Protein AF-N8NQJ1-F1 (afdb_monomer_lite)

Structure (mmCIF, N/CA/C/O backbone):
data_AF-N8NQJ1-F1
#
_entry.id   AF-N8NQJ1-F1
#
loop_
_atom_site.group_PDB
_atom_site.id
_atom_site.type_symbol
_atom_site.label_atom_id
_atom_site.label_alt_id
_atom_site.label_comp_id
_atom_site.label_asym_id
_atom_site.label_entity_id
_atom_site.label_seq_id
_atom_site.pdbx_PDB_ins_code
_atom_site.Cartn_x
_atom_site.Cartn_y
_atom_site.Cartn_z
_atom_site.occupancy
_atom_site.B_iso_or_equiv
_atom_site.auth_seq_id
_atom_site.auth_comp_id
_atom_site.auth_asym_id
_atom_site.auth_atom_id
_atom_site.pdbx_PDB_model_num
ATOM 1 N N . MET A 1 1 ? 12.443 2.928 13.132 1.00 55.12 1 MET A N 1
ATOM 2 C CA . MET A 1 1 ? 11.517 1.772 13.127 1.00 55.12 1 MET A CA 1
ATOM 3 C C . MET A 1 1 ? 11.981 0.809 12.050 1.00 55.12 1 MET A C 1
ATOM 5 O O . MET A 1 1 ? 12.695 1.248 11.161 1.00 55.12 1 MET A O 1
ATOM 9 N N . SER A 1 2 ? 11.668 -0.482 12.144 1.00 64.06 2 SER A N 1
ATOM 10 C CA . SER A 1 2 ? 11.986 -1.419 11.058 1.00 64.06 2 SER A CA 1
ATOM 11 C C . SER A 1 2 ? 10.968 -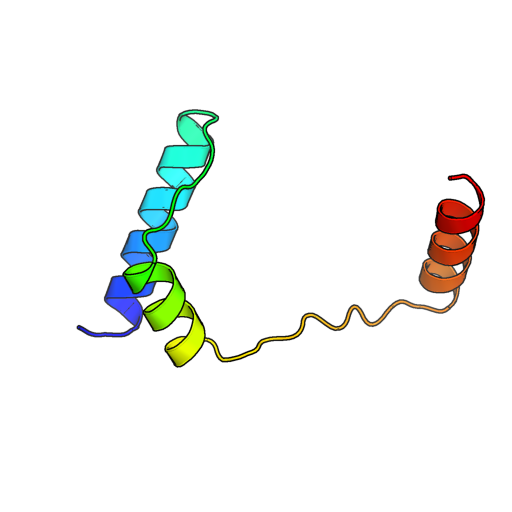1.259 9.924 1.00 64.06 2 SER A C 1
ATOM 13 O O . SER A 1 2 ? 9.776 -1.152 10.203 1.00 64.06 2 SER A O 1
ATOM 15 N N . THR A 1 3 ? 11.415 -1.293 8.668 1.00 63.53 3 THR A N 1
ATOM 16 C CA . THR A 1 3 ? 10.609 -1.237 7.429 1.00 63.53 3 THR A CA 1
ATOM 17 C C . THR A 1 3 ? 9.363 -2.122 7.472 1.00 63.53 3 THR A C 1
ATOM 19 O O . THR A 1 3 ? 8.267 -1.723 7.084 1.00 63.53 3 THR A O 1
ATOM 22 N N . VAL A 1 4 ? 9.510 -3.325 8.031 1.00 70.56 4 VAL A N 1
ATOM 23 C CA . VAL A 1 4 ? 8.429 -4.309 8.177 1.00 70.56 4 VAL A CA 1
ATOM 24 C C . VAL A 1 4 ? 7.311 -3.793 9.090 1.00 70.56 4 VAL A C 1
ATOM 26 O O . VAL A 1 4 ? 6.139 -4.075 8.863 1.00 70.56 4 VAL A O 1
ATOM 29 N N . GLN A 1 5 ? 7.651 -3.006 10.113 1.00 73.56 5 GLN A N 1
ATOM 30 C CA . GLN A 1 5 ? 6.677 -2.444 11.052 1.00 73.56 5 GLN A CA 1
ATOM 31 C C . GLN A 1 5 ? 5.848 -1.331 10.402 1.00 73.56 5 GLN A C 1
ATOM 33 O O . GLN A 1 5 ? 4.638 -1.300 10.605 1.00 73.56 5 GLN A O 1
ATOM 38 N N . LEU A 1 6 ? 6.473 -0.472 9.589 1.00 73.75 6 LEU A N 1
ATOM 39 C CA . LEU A 1 6 ? 5.777 0.586 8.848 1.00 73.75 6 LEU A CA 1
ATOM 40 C C . LEU A 1 6 ? 4.808 -0.014 7.818 1.00 73.75 6 LEU A C 1
ATOM 42 O O . LEU A 1 6 ? 3.645 0.372 7.737 1.00 73.75 6 LEU A O 1
ATOM 46 N N . MET A 1 7 ? 5.262 -1.027 7.081 1.00 77.38 7 MET A N 1
ATOM 47 C CA . MET A 1 7 ? 4.455 -1.692 6.059 1.00 77.38 7 MET A CA 1
ATOM 48 C C . MET A 1 7 ? 3.229 -2.391 6.659 1.00 77.38 7 MET A C 1
ATOM 50 O O . MET A 1 7 ? 2.123 -2.260 6.138 1.00 77.38 7 MET A O 1
ATOM 54 N N . ASN A 1 8 ? 3.399 -3.057 7.806 1.00 80.19 8 ASN A N 1
ATOM 55 C CA . ASN A 1 8 ? 2.288 -3.676 8.528 1.00 80.19 8 ASN A CA 1
ATOM 56 C C . ASN A 1 8 ? 1.251 -2.640 8.987 1.00 80.19 8 ASN A C 1
ATOM 58 O O . ASN A 1 8 ? 0.056 -2.865 8.818 1.00 80.19 8 ASN A O 1
ATOM 62 N N . GLN A 1 9 ? 1.691 -1.482 9.490 1.00 81.44 9 GLN A N 1
ATOM 63 C CA . GLN A 1 9 ? 0.784 -0.408 9.911 1.00 81.44 9 GLN A CA 1
ATOM 64 C C . GLN A 1 9 ? -0.036 0.157 8.747 1.00 81.44 9 GLN A C 1
ATOM 66 O O . GLN A 1 9 ? -1.221 0.455 8.906 1.00 81.44 9 GLN A O 1
ATOM 71 N N . ILE A 1 10 ? 0.565 0.278 7.563 1.00 82.19 10 ILE A N 1
ATOM 72 C CA . ILE A 1 10 ? -0.140 0.766 6.375 1.00 82.19 10 ILE A CA 1
ATOM 73 C C . ILE A 1 10 ? -1.122 -0.276 5.843 1.00 82.19 10 ILE A C 1
ATOM 75 O O . ILE A 1 10 ? -2.245 0.085 5.497 1.00 82.19 10 ILE A O 1
ATOM 79 N N . ILE A 1 11 ? -0.763 -1.562 5.861 1.00 83.06 11 ILE A N 1
ATOM 80 C CA . ILE A 1 11 ? -1.687 -2.653 5.518 1.00 83.06 11 ILE A CA 1
A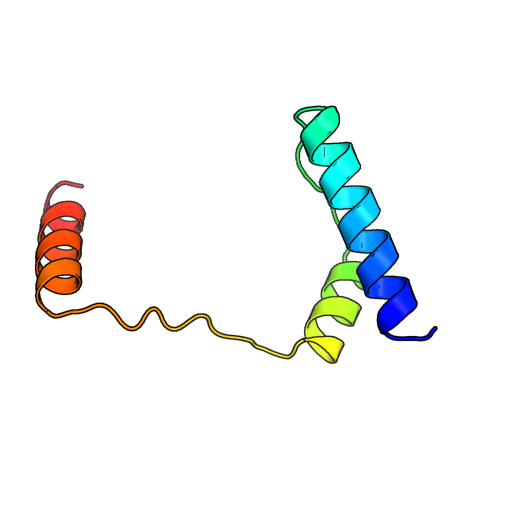TOM 81 C C . ILE A 1 11 ? -2.890 -2.660 6.471 1.00 83.06 11 ILE A C 1
ATOM 83 O O . ILE A 1 11 ? -4.029 -2.761 6.021 1.00 83.06 11 ILE A O 1
ATOM 87 N N . GLU A 1 12 ? -2.672 -2.491 7.776 1.00 87.88 12 GLU A N 1
ATOM 88 C CA . GLU A 1 12 ? -3.766 -2.397 8.749 1.00 87.88 12 GLU A CA 1
ATOM 89 C C . GLU A 1 12 ? -4.676 -1.189 8.492 1.00 87.88 12 GLU A C 1
ATOM 91 O O . GLU A 1 12 ? -5.903 -1.322 8.517 1.00 87.88 12 GLU A O 1
ATOM 96 N N . LYS A 1 13 ? -4.100 -0.015 8.202 1.00 84.44 13 LYS A N 1
ATOM 97 C CA . LYS A 1 13 ? -4.877 1.180 7.841 1.00 84.44 13 LYS A CA 1
ATOM 98 C C . LYS A 1 13 ? -5.697 0.965 6.570 1.00 84.44 13 LYS A C 1
ATOM 100 O O . LYS A 1 13 ? -6.849 1.388 6.521 1.00 84.44 13 LYS A O 1
ATOM 105 N N . LEU A 1 14 ? -5.125 0.294 5.575 1.00 85.19 14 LEU A N 1
ATOM 106 C CA . LEU A 1 14 ? -5.777 0.005 4.301 1.00 85.19 14 LEU A CA 1
ATOM 107 C C . LEU A 1 14 ? -6.941 -0.973 4.481 1.00 85.19 14 LEU A C 1
ATOM 109 O O . LEU A 1 14 ? -8.044 -0.687 4.025 1.00 85.19 14 LEU A O 1
ATOM 113 N N . ASN A 1 15 ? -6.736 -2.063 5.226 1.00 86.56 15 ASN A N 1
ATOM 114 C CA . ASN A 1 15 ? -7.798 -3.018 5.555 1.00 86.56 15 ASN A CA 1
ATOM 115 C C . ASN A 1 15 ? -8.948 -2.335 6.299 1.00 86.56 15 ASN A C 1
ATOM 117 O O . ASN A 1 15 ? -10.110 -2.487 5.938 1.00 86.56 15 ASN A O 1
ATOM 121 N N . ARG A 1 16 ? -8.624 -1.496 7.286 1.00 88.31 16 ARG A N 1
ATOM 122 C CA . ARG A 1 16 ? -9.633 -0.756 8.046 1.00 88.31 16 ARG A CA 1
ATOM 123 C C . ARG A 1 16 ? -10.376 0.277 7.195 1.00 88.31 16 ARG A C 1
ATOM 125 O O . ARG A 1 16 ? -11.561 0.505 7.417 1.00 88.31 16 ARG A O 1
ATOM 132 N N . ALA A 1 17 ? -9.698 0.924 6.249 1.00 87.38 17 ALA A N 1
ATOM 133 C CA . ALA A 1 17 ? -10.332 1.836 5.301 1.00 87.38 17 ALA A CA 1
ATOM 134 C C . ALA A 1 17 ? -11.277 1.087 4.347 1.00 87.38 17 ALA A C 1
ATOM 136 O O . ALA A 1 17 ? -12.394 1.546 4.120 1.00 87.38 17 ALA A O 1
ATOM 137 N N . ALA A 1 18 ? -10.874 -0.098 3.880 1.00 86.69 18 ALA A N 1
ATOM 138 C CA . ALA A 1 18 ? -11.694 -0.966 3.042 1.00 86.69 18 ALA A CA 1
ATOM 139 C C . ALA A 1 18 ? -12.944 -1.481 3.776 1.00 86.69 18 ALA A C 1
ATOM 141 O O . ALA A 1 18 ? -14.046 -1.368 3.243 1.00 86.69 18 ALA A O 1
ATOM 142 N N . ASP A 1 19 ? -12.802 -1.959 5.017 1.00 92.38 19 ASP A N 1
ATOM 143 C CA . ASP A 1 19 ? -13.927 -2.428 5.843 1.00 92.38 19 ASP A CA 1
ATOM 144 C C . ASP A 1 19 ? -14.951 -1.320 6.124 1.00 92.38 19 ASP A C 1
ATOM 146 O O . ASP A 1 19 ? -16.155 -1.564 6.205 1.00 92.38 19 ASP A O 1
ATOM 150 N N . LEU A 1 20 ? -14.471 -0.084 6.271 1.00 91.00 20 LEU A N 1
ATOM 151 C CA . LEU A 1 20 ? -15.302 1.091 6.529 1.00 91.00 20 LEU A CA 1
ATOM 152 C C . LEU A 1 20 ? -15.742 1.809 5.246 1.00 91.00 20 LEU A C 1
ATOM 154 O O . LEU A 1 20 ? -16.451 2.810 5.334 1.00 91.00 20 LEU A O 1
ATOM 158 N N . ASN A 1 21 ? -15.351 1.297 4.075 1.00 86.12 21 ASN A N 1
ATOM 159 C CA . ASN A 1 21 ? -15.648 1.861 2.758 1.00 86.12 21 ASN A CA 1
ATOM 160 C C . ASN A 1 21 ? -15.293 3.360 2.652 1.00 86.12 21 ASN A C 1
ATOM 162 O O . ASN A 1 21 ? -16.048 4.171 2.114 1.00 86.12 21 ASN A O 1
ATOM 166 N N . GLN A 1 22 ? -14.146 3.727 3.223 1.00 84.25 22 GLN A N 1
ATOM 167 C CA . GLN A 1 22 ? -13.645 5.097 3.299 1.00 84.25 22 GLN A CA 1
ATOM 168 C C . GLN A 1 22 ? -12.310 5.239 2.570 1.00 84.25 22 GLN A C 1
ATOM 170 O O . GLN A 1 22 ? -11.578 4.271 2.360 1.00 84.25 22 GLN A O 1
ATOM 175 N N . GLU A 1 23 ? -11.972 6.474 2.220 1.00 80.12 23 GLU A N 1
ATOM 176 C CA . GLU A 1 23 ? -10.682 6.798 1.623 1.00 80.12 23 GLU A CA 1
ATOM 177 C C . GLU A 1 23 ? -9.540 6.568 2.625 1.00 80.12 23 GLU A C 1
ATOM 179 O O . GLU A 1 23 ? -9.651 6.865 3.818 1.00 80.12 23 GLU A O 1
ATOM 184 N N . LEU A 1 24 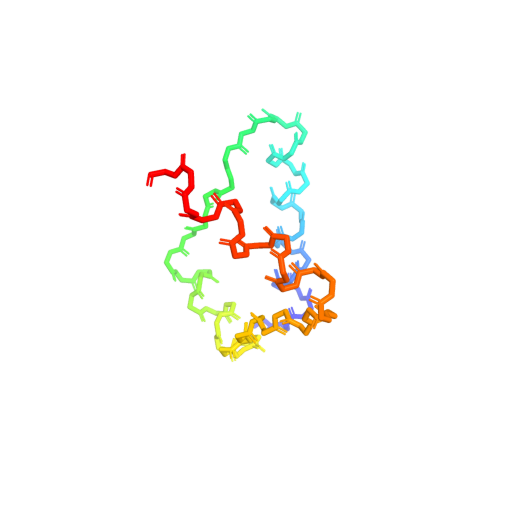? -8.419 6.034 2.133 1.00 83.81 24 LEU A N 1
ATOM 185 C CA . LEU A 1 24 ? -7.199 5.903 2.921 1.00 83.81 24 LEU A CA 1
ATOM 186 C C . LEU A 1 24 ? -6.440 7.232 2.900 1.00 83.81 24 LEU A C 1
ATOM 188 O O . LEU A 1 24 ? -5.777 7.567 1.920 1.00 83.81 24 LEU A O 1
ATOM 192 N N . THR A 1 25 ? -6.498 7.965 4.006 1.00 80.31 25 THR A N 1
ATOM 193 C CA . THR A 1 25 ? -5.714 9.190 4.191 1.00 80.31 25 THR A CA 1
ATOM 194 C C . THR A 1 25 ? -4.400 8.865 4.893 1.00 80.31 25 THR A C 1
ATOM 196 O O . THR A 1 25 ? -4.397 8.392 6.031 1.00 80.31 25 THR A O 1
ATOM 199 N N . LEU A 1 26 ? -3.282 9.142 4.224 1.00 79.38 26 LEU A N 1
ATOM 200 C CA . LEU A 1 26 ? -1.933 9.045 4.788 1.00 79.38 26 LEU A CA 1
ATOM 201 C C . LEU A 1 26 ? -1.404 10.443 5.115 1.00 79.38 26 LEU A C 1
ATOM 203 O O . LEU A 1 26 ? -1.696 11.402 4.394 1.00 79.38 26 LEU A O 1
ATOM 207 N N . SER A 1 27 ? -0.625 10.572 6.192 1.00 82.31 27 SER A N 1
ATOM 208 C CA . SER A 1 27 ? 0.051 11.836 6.487 1.00 82.31 27 SER A CA 1
ATOM 209 C C . SER A 1 27 ? 1.221 12.072 5.528 1.00 82.31 27 SER A C 1
ATOM 211 O O . SER A 1 27 ? 1.737 11.153 4.890 1.00 82.31 27 SER A O 1
ATOM 213 N N . LYS A 1 28 ? 1.668 13.327 5.424 1.00 79.25 28 LYS A N 1
ATOM 214 C CA . LYS A 1 28 ? 2.806 13.690 4.572 1.00 79.25 28 LYS A CA 1
ATOM 215 C C . LYS A 1 28 ? 4.070 12.917 4.962 1.00 79.25 28 LYS A C 1
ATOM 217 O O . LYS A 1 28 ? 4.828 12.525 4.082 1.00 79.25 28 LYS A O 1
ATOM 222 N N . GLU A 1 29 ? 4.285 12.707 6.256 1.00 79.75 29 GLU A N 1
ATOM 223 C CA . GLU A 1 29 ? 5.425 11.960 6.786 1.00 79.75 29 GLU A CA 1
ATOM 224 C C . GLU A 1 29 ? 5.360 10.487 6.371 1.00 79.75 29 GLU A C 1
ATOM 226 O O . GLU A 1 29 ? 6.336 9.966 5.843 1.00 79.75 29 GLU A O 1
ATOM 231 N N . GLU A 1 30 ? 4.189 9.851 6.492 1.00 75.50 30 GLU A N 1
ATOM 232 C CA . GLU A 1 30 ? 3.986 8.454 6.077 1.00 75.50 30 GLU A CA 1
ATOM 233 C C . GLU A 1 30 ? 4.222 8.256 4.574 1.00 75.50 30 GLU A C 1
ATOM 235 O O . GLU A 1 30 ? 4.781 7.246 4.154 1.00 75.50 30 GLU A O 1
ATOM 240 N N . VAL A 1 31 ? 3.824 9.236 3.756 1.00 78.25 31 VAL A N 1
ATOM 241 C CA . VAL A 1 31 ? 4.059 9.223 2.305 1.00 78.25 31 VAL A CA 1
ATOM 242 C C . VAL A 1 31 ? 5.547 9.374 1.972 1.00 78.25 31 VAL A C 1
ATOM 244 O O . VAL A 1 31 ? 6.029 8.733 1.039 1.00 78.25 31 VAL A O 1
ATOM 247 N N . ILE A 1 32 ? 6.280 10.211 2.712 1.00 79.19 32 ILE A N 1
ATOM 248 C CA . ILE A 1 32 ? 7.725 10.397 2.517 1.00 79.19 32 ILE A CA 1
ATOM 249 C C . ILE A 1 32 ? 8.474 9.120 2.896 1.00 79.19 32 ILE A C 1
ATOM 251 O O . ILE A 1 32 ? 9.246 8.628 2.078 1.00 79.19 32 ILE A O 1
ATOM 255 N N . GLU A 1 33 ? 8.186 8.543 4.064 1.00 76.69 33 GLU A N 1
ATOM 256 C CA . GLU A 1 33 ? 8.825 7.301 4.514 1.00 76.69 33 GLU A CA 1
ATOM 257 C C . GLU A 1 33 ? 8.536 6.137 3.551 1.00 76.69 33 GLU A C 1
ATOM 259 O O . GLU A 1 33 ? 9.448 5.407 3.167 1.00 76.69 33 GLU A O 1
ATOM 264 N N . LEU A 1 34 ? 7.293 6.007 3.069 1.00 74.38 34 LEU A N 1
ATOM 265 C CA . LEU A 1 34 ? 6.936 5.033 2.031 1.00 74.38 34 LEU A CA 1
ATOM 266 C C . LEU A 1 34 ? 7.746 5.217 0.747 1.00 74.38 34 LEU A C 1
ATOM 268 O O . LEU A 1 34 ? 8.189 4.237 0.152 1.00 74.38 34 LEU A O 1
ATOM 272 N N . ARG A 1 35 ? 7.908 6.464 0.297 1.00 74.31 35 ARG A N 1
ATOM 273 C CA . ARG A 1 35 ? 8.635 6.783 -0.935 1.00 74.31 35 ARG A CA 1
ATOM 274 C C . ARG A 1 35 ? 10.129 6.504 -0.799 1.00 74.31 35 ARG A C 1
ATOM 276 O O . ARG A 1 35 ? 10.737 6.027 -1.753 1.00 74.31 35 ARG A O 1
ATOM 283 N N . GLU A 1 36 ? 10.717 6.811 0.351 1.00 76.50 36 GLU A N 1
ATOM 284 C CA . GLU A 1 36 ? 12.130 6.543 0.622 1.00 76.50 36 GLU A CA 1
ATOM 285 C C . GLU A 1 36 ? 12.417 5.036 0.693 1.00 76.50 36 GLU A C 1
ATOM 287 O O . GLU A 1 36 ? 13.448 4.593 0.190 1.00 76.50 36 GLU A O 1
ATOM 292 N N . GLU A 1 37 ? 11.485 4.244 1.234 1.00 69.88 37 GLU A N 1
ATOM 293 C CA . GLU A 1 37 ? 11.655 2.796 1.425 1.00 69.88 37 GLU A CA 1
ATOM 294 C C . GLU A 1 37 ? 11.291 1.957 0.184 1.00 69.88 37 GLU A C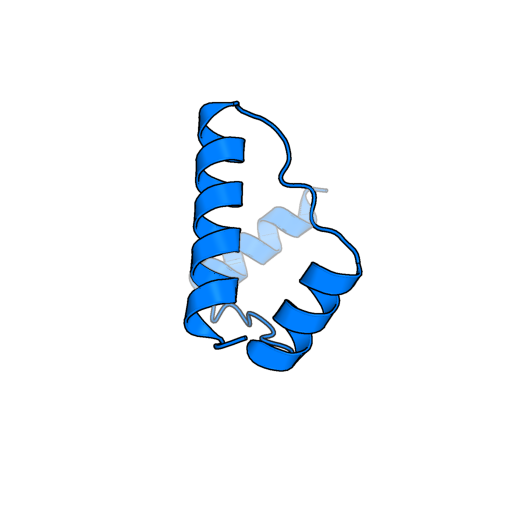 1
ATOM 296 O O . GLU A 1 37 ? 11.952 0.959 -0.100 1.00 69.88 37 GLU A O 1
ATOM 301 N N . LEU A 1 38 ? 10.251 2.330 -0.575 1.00 67.06 38 LEU A N 1
ATOM 302 C CA . LEU A 1 38 ? 9.819 1.612 -1.792 1.00 67.06 38 LEU A CA 1
ATOM 303 C C . LEU A 1 38 ? 10.492 2.130 -3.076 1.00 67.06 38 LEU A C 1
ATOM 305 O O . LEU A 1 38 ? 10.418 1.477 -4.123 1.00 67.06 38 LEU A O 1
ATOM 309 N N . GLY A 1 39 ? 11.135 3.301 -3.006 1.00 63.62 39 GLY A N 1
ATOM 310 C CA . GLY A 1 39 ? 11.656 4.028 -4.161 1.00 63.62 39 GLY A CA 1
ATOM 311 C C . GLY A 1 39 ? 10.558 4.540 -5.105 1.00 63.62 39 GLY A C 1
ATOM 312 O O . GLY A 1 39 ? 9.369 4.263 -4.941 1.00 63.62 39 GLY A O 1
ATOM 313 N N . ASP A 1 40 ? 10.957 5.275 -6.147 1.00 58.62 40 ASP A N 1
ATOM 314 C CA . ASP A 1 40 ? 10.087 5.625 -7.281 1.00 58.62 40 ASP A CA 1
ATOM 315 C C . ASP A 1 40 ? 9.812 4.361 -8.128 1.00 58.62 40 ASP A C 1
ATOM 317 O O . ASP A 1 40 ? 10.359 4.173 -9.216 1.00 58.62 40 ASP A O 1
ATOM 321 N N . SER A 1 41 ? 8.980 3.445 -7.622 1.00 55.31 41 SER A N 1
ATOM 322 C CA . SER A 1 41 ? 8.479 2.308 -8.399 1.00 55.31 41 SER A CA 1
ATOM 323 C C . SER A 1 41 ? 7.465 2.811 -9.426 1.00 55.31 41 SER A C 1
ATOM 325 O O . SER A 1 41 ? 6.253 2.783 -9.214 1.00 55.31 41 SER A O 1
ATOM 327 N N . VAL A 1 42 ? 7.969 3.299 -10.561 1.00 52.06 42 VAL A N 1
ATOM 328 C CA . VAL A 1 42 ? 7.154 3.553 -11.750 1.00 52.06 42 VAL A CA 1
ATOM 329 C C . VAL A 1 42 ? 6.621 2.203 -12.222 1.00 52.06 42 VAL A C 1
ATOM 331 O O . VA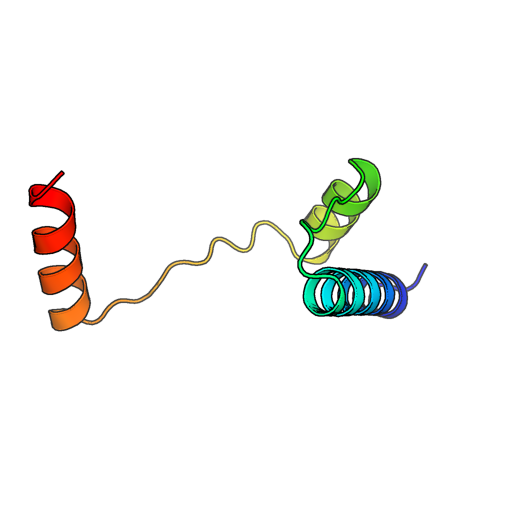L A 1 42 ? 7.352 1.392 -12.787 1.00 52.06 42 VAL A O 1
ATOM 334 N N . TYR A 1 43 ? 5.340 1.946 -11.975 1.00 51.62 43 TYR A N 1
ATOM 335 C CA . TYR A 1 43 ? 4.636 0.835 -12.600 1.00 51.62 43 TYR A CA 1
ATOM 336 C C . TYR A 1 43 ? 4.583 1.099 -14.110 1.00 51.62 43 TYR A C 1
ATOM 338 O O . TYR A 1 43 ? 3.802 1.927 -14.577 1.00 51.62 43 TYR A O 1
ATOM 346 N N . ILE A 1 44 ? 5.457 0.436 -14.871 1.00 54.62 44 ILE A N 1
ATOM 347 C CA . ILE A 1 44 ? 5.400 0.407 -16.333 1.00 54.62 44 ILE A CA 1
ATOM 348 C C . ILE A 1 44 ? 4.591 -0.839 -16.708 1.00 54.62 44 ILE A C 1
ATOM 350 O O . ILE A 1 44 ? 5.139 -1.944 -16.654 1.00 54.62 44 ILE A O 1
ATOM 354 N N . PRO A 1 45 ? 3.298 -0.715 -17.057 1.00 52.72 45 PRO A N 1
ATOM 355 C CA . PRO A 1 45 ? 2.543 -1.854 -17.553 1.00 52.72 45 PRO A CA 1
ATOM 356 C C . PRO A 1 45 ? 3.168 -2.318 -18.871 1.00 52.72 45 PRO A C 1
ATOM 358 O O . PRO A 1 45 ? 3.177 -1.587 -19.862 1.00 52.72 45 PRO A O 1
ATOM 361 N N . VAL A 1 46 ? 3.705 -3.538 -18.888 1.00 66.31 46 VAL A N 1
ATOM 362 C CA . VAL A 1 46 ? 4.097 -4.198 -20.136 1.00 66.31 46 VAL A CA 1
ATOM 363 C C . VAL A 1 46 ? 2.828 -4.774 -20.742 1.00 66.31 46 VAL A C 1
ATOM 365 O O . VAL A 1 46 ? 2.396 -5.864 -20.385 1.00 66.31 46 VAL A O 1
ATOM 368 N N . LEU A 1 47 ? 2.206 -3.994 -21.619 1.00 74.75 47 LEU A N 1
ATOM 369 C CA . LEU A 1 47 ? 1.033 -4.418 -22.371 1.00 74.75 47 LEU A CA 1
ATOM 370 C C . LEU A 1 47 ? 1.472 -5.264 -23.569 1.00 74.75 47 LEU A C 1
ATOM 372 O O . LEU A 1 47 ? 2.408 -4.908 -24.292 1.00 74.75 47 LEU A O 1
ATOM 376 N N . SER A 1 48 ? 0.760 -6.357 -23.819 1.00 79.38 48 SER A N 1
ATOM 377 C CA . SER A 1 48 ? 0.817 -7.051 -25.103 1.00 79.38 48 SER A CA 1
ATOM 378 C C . SER A 1 48 ? 0.338 -6.134 -26.238 1.00 79.38 48 SER A C 1
ATOM 380 O O . SER A 1 48 ? -0.325 -5.116 -26.023 1.00 79.38 48 SER A O 1
ATOM 382 N N . MET A 1 49 ? 0.653 -6.492 -27.487 1.00 81.56 49 MET A N 1
ATOM 383 C CA . MET A 1 49 ? 0.190 -5.727 -28.655 1.00 81.56 49 MET A CA 1
ATOM 384 C C . MET A 1 49 ? -1.340 -5.603 -28.705 1.00 81.56 49 MET A C 1
ATOM 386 O O . MET A 1 49 ? -1.857 -4.575 -29.140 1.00 81.56 49 MET A O 1
ATOM 390 N N . GLU A 1 50 ? -2.056 -6.624 -28.236 1.00 83.31 50 GLU A N 1
ATOM 391 C CA . GLU A 1 50 ? -3.519 -6.643 -28.178 1.00 83.31 50 GLU A CA 1
ATOM 392 C C . GLU A 1 50 ? -4.044 -5.664 -27.119 1.00 83.31 50 GLU A C 1
ATOM 394 O O . GLU A 1 50 ? -4.929 -4.854 -27.405 1.00 83.31 50 GLU A O 1
ATOM 399 N N . GLU A 1 51 ? -3.435 -5.654 -25.932 1.00 77.06 51 GLU A N 1
ATOM 400 C CA . GLU A 1 51 ? -3.780 -4.727 -24.849 1.00 77.06 51 GLU A CA 1
ATOM 401 C C . GLU A 1 51 ? -3.431 -3.269 -25.201 1.00 77.06 51 GLU A C 1
ATOM 403 O O . GLU A 1 51 ? -4.222 -2.364 -24.931 1.00 77.06 51 GLU A O 1
ATOM 408 N N . MET A 1 52 ? -2.309 -3.020 -25.892 1.00 77.12 52 MET A N 1
ATOM 409 C CA . MET A 1 52 ? -1.966 -1.688 -26.418 1.00 77.12 52 MET A CA 1
ATOM 410 C C . MET A 1 52 ? -2.968 -1.191 -27.466 1.00 77.12 52 MET A C 1
ATOM 412 O O . MET A 1 52 ? -3.336 -0.010 -27.476 1.00 77.12 52 MET A O 1
ATOM 416 N N . ALA A 1 53 ? -3.408 -2.076 -28.364 1.00 82.12 53 ALA A N 1
ATOM 417 C CA 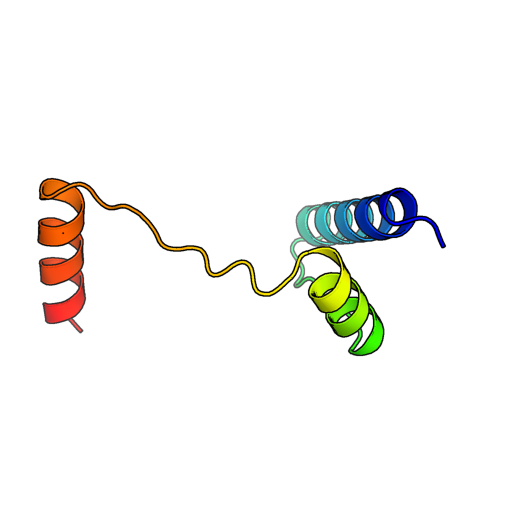. ALA A 1 53 ? -4.376 -1.735 -29.400 1.00 82.12 53 ALA A CA 1
ATOM 418 C C . ALA A 1 53 ? -5.746 -1.399 -28.799 1.00 82.12 53 ALA A C 1
ATOM 420 O O . ALA A 1 53 ? -6.416 -0.482 -29.280 1.00 82.12 53 ALA A O 1
ATOM 421 N N . GLN A 1 54 ? -6.147 -2.106 -27.742 1.00 77.44 54 GLN A N 1
ATOM 422 C CA . GLN A 1 54 ? -7.384 -1.831 -27.020 1.00 77.44 54 GLN A CA 1
ATOM 423 C C . GLN A 1 54 ? -7.303 -0.501 -26.260 1.00 77.44 54 GLN A C 1
ATOM 425 O O . GLN A 1 54 ? -8.155 0.365 -26.447 1.00 77.44 54 GLN A O 1
ATOM 430 N N . PHE A 1 55 ? -6.213 -0.272 -25.524 1.00 76.25 55 PHE A N 1
ATOM 431 C CA . PHE A 1 55 ? -5.972 0.978 -24.800 1.00 76.25 55 PHE A CA 1
ATOM 432 C C . PHE A 1 55 ? -5.982 2.209 -25.724 1.00 76.25 55 PHE A C 1
ATOM 434 O O . PHE A 1 55 ? -6.557 3.248 -25.400 1.00 76.25 55 PHE A O 1
ATOM 441 N N . SER A 1 56 ? -5.419 2.076 -26.929 1.00 69.75 56 SER A N 1
ATOM 442 C CA . SER A 1 56 ? -5.415 3.137 -27.947 1.00 69.75 56 SER A CA 1
ATOM 443 C C . SER A 1 56 ? -6.805 3.459 -28.507 1.00 69.75 56 SER A C 1
ATOM 445 O O . SER A 1 56 ? -7.035 4.573 -28.980 1.00 69.75 56 SER A O 1
ATOM 447 N N . LYS A 1 57 ? -7.731 2.493 -28.499 1.00 75.69 57 LYS A N 1
ATOM 448 C CA . LYS A 1 57 ? -9.124 2.705 -28.915 1.00 75.69 57 LYS A CA 1
ATOM 449 C C . LYS A 1 57 ? -9.917 3.385 -27.807 1.00 75.69 57 LYS A C 1
ATOM 451 O O . LYS A 1 57 ? -10.609 4.359 -28.084 1.00 75.69 57 LYS A O 1
ATOM 456 N N . ASP A 1 58 ? -9.749 2.940 -26.565 1.00 69.12 58 ASP A N 1
ATOM 457 C CA . ASP A 1 58 ? -10.422 3.528 -25.405 1.00 69.12 58 ASP A CA 1
ATOM 458 C C . ASP A 1 58 ? -10.031 5.003 -25.185 1.00 69.12 58 ASP A C 1
ATOM 460 O O . ASP A 1 58 ? -10.890 5.828 -24.874 1.00 69.12 58 ASP A O 1
ATOM 464 N N . GLN A 1 59 ? -8.779 5.390 -25.463 1.00 59.16 59 GLN A N 1
ATOM 465 C CA . GLN A 1 59 ? -8.346 6.794 -25.373 1.00 59.16 59 GLN A CA 1
ATOM 466 C C . GLN A 1 59 ? -8.893 7.721 -26.470 1.00 59.16 59 GLN A C 1
ATOM 468 O O . GLN A 1 59 ? -8.940 8.930 -26.262 1.00 59.16 59 GLN A O 1
ATOM 473 N N . LYS A 1 60 ? -9.318 7.196 -27.627 1.00 54.00 60 LYS A N 1
ATOM 474 C CA . LYS A 1 60 ? -9.883 8.010 -28.723 1.00 54.00 60 LYS A CA 1
ATOM 475 C C . LYS A 1 60 ? -11.376 8.307 -28.563 1.00 54.00 60 LYS A C 1
ATOM 477 O O . LYS A 1 60 ? -11.939 9.003 -29.404 1.00 54.00 60 LYS A O 1
ATOM 482 N N . THR A 1 61 ? -12.006 7.777 -27.517 1.00 48.88 61 THR A N 1
ATOM 483 C CA . THR A 1 61 ? -13.449 7.920 -27.260 1.00 48.88 61 THR A CA 1
ATOM 484 C C . THR A 1 61 ? -13.759 8.869 -26.094 1.00 48.88 61 THR A C 1
ATOM 486 O O . THR A 1 61 ? -14.897 8.905 -25.628 1.00 48.88 61 THR A O 1
ATOM 489 N N . LYS A 1 62 ? -12.767 9.641 -25.628 1.00 43.00 62 LYS A N 1
ATOM 490 C CA . LYS A 1 62 ? -12.942 10.771 -24.704 1.00 43.00 62 LYS A CA 1
ATOM 491 C C . LYS A 1 62 ? -12.686 12.098 -25.401 1.00 43.00 62 LYS A C 1
ATOM 493 O O . LYS A 1 62 ? -11.732 12.157 -26.206 1.00 43.00 62 LYS A O 1
#

Foldseek 3Di:
DDPVVLVVVLVVLVVVCVVVVHDRDDDPVSVVVCCVVVPPPPPDDPDDPVRVVVVVVVVVVD

Radius of gyration: 17.2 Å; chains: 1; bounding box: 28×21×42 Å

Sequence (62 aa):
MSTVQLMNQIIEKLNRAADLNQELTLSKEEVIELREELGDSVYIPVLSMEEMAQFSKDQKTK

pLDDT: mean 73.95, std 11.64, range [43.0, 92.38]

Secondary structure (DSSP, 8-state):
--HHHHHHHHHHHHHHHHHTT---PPPHHHHHHHHHHH----------HHHHHHHHHHGGG-